Protein AF-X1RRA2-F1 (afdb_monomer)

Foldseek 3Di:
DVVVVVVVVVVVVVVVVLVVVLVVLVVVLVVLVVQLVVCVVVVVVVSNVVSVCCNVPPSVVVSVVSVVVVVVVD

Structure (mmCIF, N/CA/C/O backbone):
data_AF-X1RRA2-F1
#
_entry.id   AF-X1RRA2-F1
#
loop_
_atom_site.group_PDB
_atom_site.i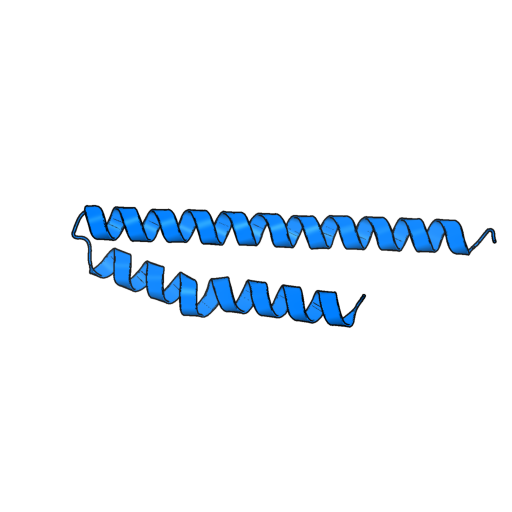d
_atom_site.type_symbol
_atom_site.label_atom_id
_atom_site.label_alt_id
_atom_site.label_comp_id
_atom_site.label_asym_id
_atom_site.label_entity_id
_atom_site.label_seq_id
_atom_site.pdbx_PDB_ins_code
_atom_site.Cartn_x
_atom_site.Cartn_y
_atom_site.Cartn_z
_atom_site.occupancy
_atom_site.B_iso_or_equiv
_atom_site.auth_seq_id
_atom_site.auth_comp_id
_atom_site.auth_asym_id
_atom_site.auth_atom_id
_atom_site.pdbx_PDB_model_num
ATOM 1 N N . MET A 1 1 ? 27.142 -5.709 -32.291 1.00 52.09 1 MET A N 1
ATOM 2 C CA . MET A 1 1 ? 27.319 -5.173 -30.919 1.00 52.09 1 MET A CA 1
ATOM 3 C C . MET A 1 1 ? 26.828 -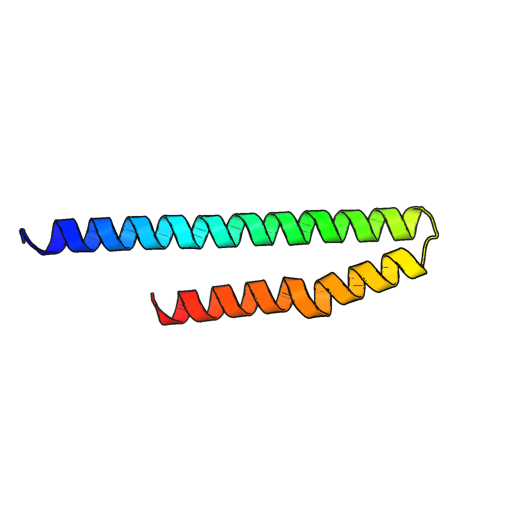3.734 -30.707 1.00 52.09 1 MET A C 1
ATOM 5 O O . MET A 1 1 ? 26.313 -3.477 -29.632 1.00 52.09 1 MET A O 1
ATOM 9 N N . ALA A 1 2 ? 26.957 -2.794 -31.658 1.00 59.16 2 ALA A N 1
ATOM 10 C CA . ALA A 1 2 ? 26.672 -1.366 -31.405 1.00 59.16 2 ALA A CA 1
ATOM 11 C C . ALA A 1 2 ? 25.190 -1.008 -31.139 1.00 59.16 2 ALA A C 1
ATOM 13 O O . ALA A 1 2 ? 24.918 -0.068 -30.403 1.00 59.16 2 ALA A O 1
ATOM 14 N N . LEU A 1 3 ? 24.237 -1.779 -31.676 1.00 59.84 3 LEU A N 1
ATOM 15 C CA . LEU A 1 3 ? 22.792 -1.591 -31.445 1.00 59.84 3 LEU A CA 1
ATOM 16 C C . LEU A 1 3 ? 22.289 -2.171 -30.113 1.00 59.84 3 LEU A C 1
ATOM 18 O O . LEU A 1 3 ? 21.225 -1.790 -29.646 1.00 59.84 3 LEU A O 1
ATOM 22 N N . ILE A 1 4 ? 23.058 -3.057 -29.477 1.00 63.00 4 ILE A N 1
ATOM 23 C CA . ILE A 1 4 ? 22.666 -3.711 -28.217 1.00 63.00 4 ILE A CA 1
ATOM 24 C C . ILE A 1 4 ? 22.839 -2.750 -27.033 1.00 63.00 4 ILE A C 1
ATOM 26 O O . ILE A 1 4 ? 22.016 -2.719 -26.126 1.00 63.00 4 ILE A O 1
ATOM 30 N N . LEU A 1 5 ? 23.876 -1.910 -27.062 1.00 67.00 5 LEU A N 1
ATOM 31 C CA . LEU A 1 5 ? 24.189 -0.963 -25.991 1.00 67.00 5 LEU A CA 1
ATOM 32 C C . LEU A 1 5 ? 23.100 0.108 -25.737 1.00 67.00 5 LEU A C 1
ATOM 34 O O . LEU A 1 5 ? 22.770 0.334 -24.572 1.00 67.00 5 LEU A O 1
ATOM 38 N N . PRO A 1 6 ? 22.517 0.772 -26.758 1.00 69.44 6 PRO A N 1
ATOM 39 C CA . PRO A 1 6 ? 21.427 1.727 -26.541 1.00 69.44 6 PRO A CA 1
ATOM 40 C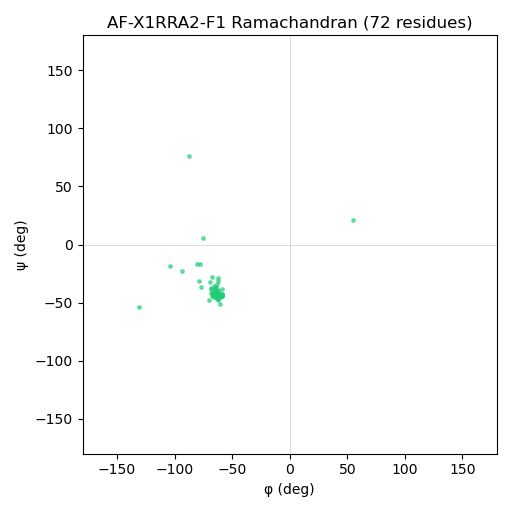 C . PRO A 1 6 ? 20.124 1.049 -26.100 1.00 69.44 6 PRO A C 1
ATOM 42 O O . PRO A 1 6 ? 19.398 1.617 -25.290 1.00 69.44 6 PRO A O 1
ATOM 45 N N . VAL A 1 7 ? 19.856 -0.177 -26.562 1.00 69.06 7 VAL A N 1
ATOM 46 C CA . VAL A 1 7 ? 18.684 -0.959 -26.135 1.00 69.06 7 VAL A CA 1
ATOM 47 C C . VAL A 1 7 ? 18.805 -1.366 -24.665 1.00 69.06 7 VAL A C 1
ATOM 49 O O . VAL A 1 7 ? 17.863 -1.179 -23.902 1.00 69.06 7 VAL A O 1
ATOM 52 N N . LEU A 1 8 ? 19.982 -1.831 -24.235 1.00 65.31 8 LEU A N 1
ATOM 53 C CA . LEU A 1 8 ? 20.247 -2.147 -22.829 1.00 65.31 8 LEU A CA 1
ATOM 54 C C . LEU A 1 8 ? 20.142 -0.910 -21.929 1.00 65.31 8 LEU A C 1
ATOM 56 O O . LEU A 1 8 ?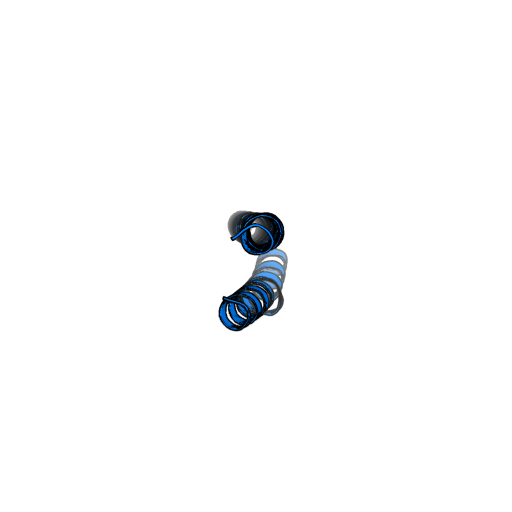 19.556 -0.995 -20.857 1.00 65.31 8 LEU A O 1
ATOM 60 N N . LYS A 1 9 ? 20.640 0.255 -22.367 1.00 68.25 9 LYS A N 1
ATOM 61 C CA . LYS A 1 9 ? 20.453 1.515 -21.625 1.00 68.25 9 LYS A CA 1
ATOM 62 C C . LYS A 1 9 ? 18.979 1.912 -21.506 1.00 68.25 9 LYS A C 1
ATOM 64 O O . LYS A 1 9 ? 18.565 2.377 -20.451 1.00 68.25 9 LYS A O 1
ATOM 69 N N .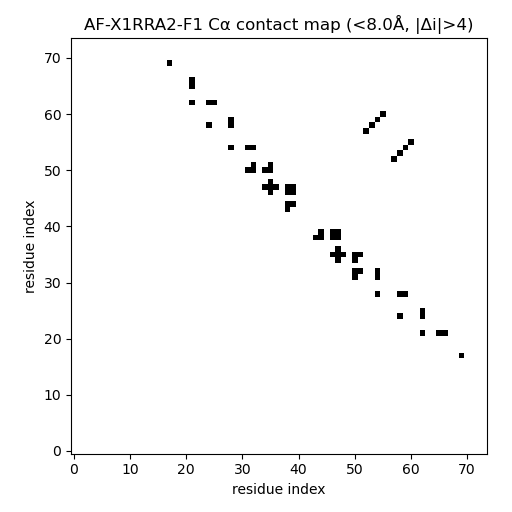 GLY A 1 10 ? 18.191 1.715 -22.564 1.00 68.31 10 GLY A N 1
ATOM 70 C CA . GLY A 1 10 ? 16.747 1.953 -22.532 1.00 68.31 10 GLY A CA 1
ATOM 71 C C . GLY A 1 10 ? 16.026 1.039 -21.539 1.00 68.31 10 GLY A C 1
ATOM 72 O O . GLY A 1 10 ? 15.232 1.522 -20.739 1.00 68.31 10 GLY A O 1
ATOM 73 N N . LEU A 1 11 ? 16.352 -0.258 -21.539 1.00 71.12 11 LEU A N 1
ATOM 74 C CA . LEU A 1 11 ? 15.795 -1.233 -20.595 1.00 71.12 11 LEU A CA 1
ATOM 75 C C . LEU A 1 11 ? 16.154 -0.909 -19.140 1.00 71.12 11 LEU A C 1
ATOM 77 O O . LEU A 1 11 ? 15.284 -0.975 -18.280 1.00 71.12 11 LEU A O 1
ATOM 81 N N . VAL A 1 12 ? 17.399 -0.504 -18.866 1.00 73.44 12 VAL A N 1
ATOM 82 C CA . VAL A 1 12 ? 17.829 -0.105 -17.513 1.00 73.44 12 VAL A CA 1
ATOM 83 C C . VAL A 1 12 ? 17.025 1.092 -17.003 1.00 73.44 12 VAL A C 1
ATOM 85 O O . VAL A 1 12 ? 16.550 1.051 -15.875 1.00 73.44 12 VAL A O 1
ATOM 88 N N . ASN A 1 13 ? 16.791 2.109 -17.838 1.00 74.56 13 ASN A N 1
ATOM 89 C CA . ASN A 1 13 ? 15.975 3.261 -17.442 1.00 74.56 13 ASN A CA 1
ATOM 90 C C . ASN A 1 13 ? 14.516 2.875 -17.150 1.00 74.56 13 ASN A C 1
ATOM 92 O O . ASN A 1 13 ? 13.913 3.407 -16.223 1.00 74.56 13 ASN A O 1
ATOM 96 N N . VAL A 1 14 ? 13.935 1.959 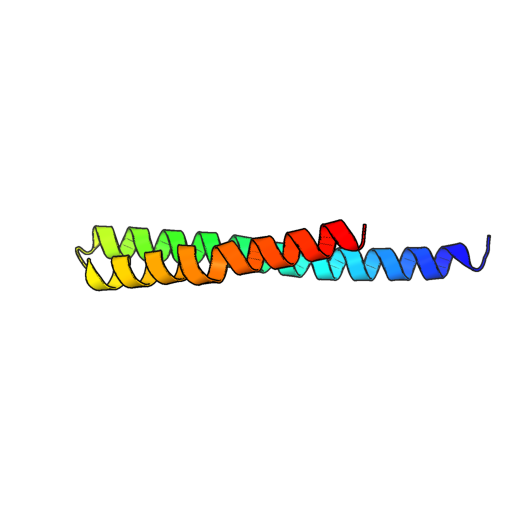-17.932 1.00 76.81 14 VAL A N 1
ATOM 97 C CA . VAL A 1 14 ? 12.565 1.475 -17.687 1.00 76.81 14 VAL A CA 1
ATOM 98 C C . VAL A 1 14 ? 12.502 0.683 -16.382 1.00 76.81 14 VAL A C 1
ATOM 100 O O . VAL A 1 14 ? 11.603 0.919 -15.580 1.00 76.81 14 VAL A O 1
ATOM 103 N N . MET A 1 15 ? 13.480 -0.192 -16.134 1.00 75.44 15 MET A N 1
ATOM 104 C CA . MET A 1 15 ? 13.598 -0.931 -14.875 1.00 75.44 15 MET A CA 1
ATOM 105 C C . MET A 1 15 ? 13.727 0.014 -13.678 1.00 75.44 15 MET A C 1
ATOM 107 O O . MET A 1 15 ? 13.041 -0.178 -12.682 1.00 75.44 15 MET A O 1
ATOM 111 N N . GLU A 1 16 ? 14.536 1.069 -13.787 1.00 76.00 16 GLU A N 1
ATOM 112 C CA . GLU A 1 16 ? 14.724 2.054 -12.719 1.00 76.00 16 GLU A CA 1
ATOM 113 C C . GLU A 1 16 ? 13.411 2.786 -12.385 1.00 76.00 16 GLU A C 1
ATOM 115 O O . GLU A 1 16 ? 13.017 2.849 -11.221 1.00 76.00 16 GLU A O 1
ATOM 120 N N . ILE A 1 17 ? 12.664 3.235 -13.401 1.00 79.69 17 ILE A N 1
ATOM 121 C CA . ILE A 1 17 ? 11.348 3.876 -13.220 1.00 79.69 17 ILE A CA 1
ATOM 122 C C . ILE A 1 17 ? 10.351 2.919 -12.559 1.00 79.69 17 ILE A C 1
ATOM 124 O O . ILE A 1 17 ? 9.640 3.303 -11.632 1.00 79.69 17 ILE A O 1
ATOM 128 N N . VAL A 1 18 ? 10.301 1.671 -13.019 1.00 78.81 18 VAL A N 1
ATOM 129 C CA . VAL A 1 18 ? 9.409 0.645 -12.473 1.00 78.81 18 VAL A CA 1
ATOM 130 C C . VAL A 1 18 ? 9.733 0.362 -11.006 1.00 78.81 18 VAL A C 1
ATOM 132 O O . VAL A 1 18 ? 8.834 0.380 -10.166 1.00 78.81 18 VAL A O 1
ATOM 135 N N . THR A 1 19 ? 11.012 0.169 -10.674 1.00 80.44 19 THR A N 1
ATOM 136 C CA . THR A 1 19 ? 11.442 -0.053 -9.285 1.00 80.44 19 THR A CA 1
ATOM 137 C C . THR A 1 19 ? 11.165 1.154 -8.390 1.00 80.44 19 THR A C 1
ATOM 139 O O . THR A 1 19 ? 10.804 0.989 -7.228 1.00 80.44 19 THR A O 1
ATOM 142 N N . PHE A 1 20 ? 11.255 2.373 -8.928 1.00 82.00 20 PHE A N 1
ATOM 143 C CA . PHE A 1 20 ? 10.901 3.587 -8.198 1.00 82.00 20 PHE A CA 1
ATOM 144 C C . PHE A 1 20 ? 9.400 3.656 -7.878 1.00 82.00 20 PHE A C 1
ATOM 146 O O . PHE A 1 20 ? 9.027 4.022 -6.764 1.00 82.00 20 PHE A O 1
ATOM 153 N N . ILE A 1 21 ? 8.534 3.259 -8.817 1.00 82.38 21 ILE A N 1
ATOM 154 C CA . ILE A 1 21 ? 7.084 3.176 -8.576 1.00 82.38 21 ILE A CA 1
ATOM 155 C C . ILE A 1 21 ? 6.781 2.133 -7.491 1.00 82.38 21 ILE A C 1
ATOM 157 O O . ILE A 1 21 ? 6.033 2.432 -6.562 1.00 82.38 21 ILE A O 1
ATOM 161 N N . GLN A 1 22 ? 7.405 0.951 -7.558 1.00 79.50 22 GLN A N 1
ATOM 162 C CA . GLN A 1 22 ? 7.242 -0.096 -6.539 1.00 79.50 22 GLN A CA 1
ATOM 163 C C . GLN A 1 22 ? 7.648 0.393 -5.142 1.00 79.50 22 GLN A C 1
ATOM 165 O O . GLN A 1 22 ? 6.924 0.168 -4.175 1.00 79.50 22 GLN A O 1
ATOM 170 N N . PHE A 1 23 ? 8.760 1.125 -5.041 1.00 86.19 23 PHE A N 1
ATOM 171 C CA . PHE A 1 23 ? 9.219 1.699 -3.778 1.00 86.19 23 PHE A CA 1
ATOM 172 C C . PHE A 1 23 ? 8.198 2.673 -3.166 1.00 86.19 23 PHE A C 1
ATOM 174 O O . PHE A 1 23 ? 7.888 2.581 -1.978 1.00 86.19 23 PHE A O 1
ATOM 181 N N . ILE A 1 24 ? 7.627 3.573 -3.977 1.00 85.56 24 ILE A N 1
ATOM 182 C CA . ILE A 1 24 ? 6.601 4.521 -3.512 1.00 85.56 24 ILE A CA 1
ATOM 183 C C . ILE A 1 24 ? 5.368 3.782 -2.985 1.00 85.56 24 ILE A C 1
ATOM 185 O O . ILE A 1 24 ? 4.806 4.168 -1.958 1.00 85.56 24 ILE A O 1
ATOM 189 N N . GLU A 1 25 ? 4.928 2.730 -3.673 1.00 80.44 25 GLU A N 1
ATOM 190 C CA . GLU A 1 25 ? 3.761 1.971 -3.232 1.00 80.44 25 GLU A CA 1
ATOM 191 C C . GLU A 1 25 ? 4.020 1.186 -1.942 1.00 80.44 25 GLU A C 1
ATOM 193 O O . GLU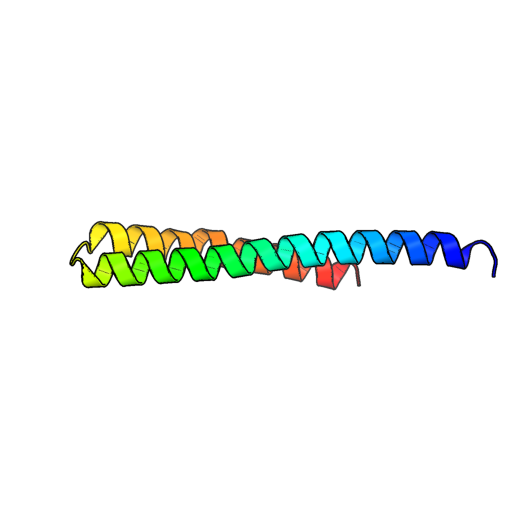 A 1 25 ? 3.156 1.159 -1.060 1.00 80.44 25 GLU A O 1
ATOM 198 N N . GLU A 1 26 ? 5.210 0.606 -1.776 1.00 84.12 26 GLU A N 1
ATOM 199 C CA . GLU A 1 26 ? 5.594 -0.058 -0.529 1.00 84.12 26 GLU A CA 1
ATOM 200 C C . GLU A 1 26 ? 5.610 0.923 0.655 1.00 84.12 26 GLU A C 1
ATOM 202 O O . GLU A 1 26 ? 5.034 0.630 1.711 1.00 84.12 26 GLU A O 1
ATOM 207 N N . GLU A 1 27 ? 6.185 2.117 0.479 1.00 83.94 27 GLU A N 1
ATOM 208 C CA . GLU A 1 27 ? 6.164 3.169 1.503 1.00 83.94 27 GLU A CA 1
ATOM 209 C C . GLU A 1 27 ? 4.739 3.666 1.801 1.00 83.94 27 GLU A C 1
ATOM 211 O O . GLU A 1 27 ? 4.395 3.931 2.962 1.00 83.94 27 GLU A O 1
ATOM 216 N N . ALA A 1 28 ? 3.872 3.752 0.786 1.00 82.69 28 ALA A N 1
ATOM 217 C CA . ALA A 1 28 ? 2.472 4.136 0.953 1.00 82.69 28 ALA A CA 1
ATOM 218 C C . ALA A 1 28 ? 1.682 3.095 1.765 1.00 82.69 28 ALA A C 1
ATOM 220 O O . ALA A 1 28 ? 0.916 3.466 2.663 1.00 82.69 28 ALA A O 1
ATOM 221 N N . ILE A 1 29 ? 1.894 1.796 1.517 1.00 85.50 29 ILE A N 1
ATOM 222 C CA . ILE A 1 29 ? 1.285 0.712 2.304 1.00 85.50 29 ILE A CA 1
ATOM 223 C C . ILE A 1 29 ? 1.750 0.770 3.756 1.00 85.50 29 ILE A C 1
ATOM 225 O O . ILE A 1 29 ? 0.919 0.698 4.667 1.00 85.50 29 ILE A O 1
ATOM 229 N N . GLN A 1 30 ? 3.054 0.925 3.989 1.00 86.88 30 GLN A N 1
ATOM 230 C CA . GLN A 1 30 ? 3.595 1.031 5.345 1.00 86.88 30 GLN A CA 1
ATOM 231 C C . GLN A 1 30 ? 3.019 2.247 6.083 1.00 86.88 30 GLN A C 1
ATOM 233 O O . GLN A 1 30 ? 2.563 2.126 7.224 1.00 86.88 30 GLN A O 1
ATOM 238 N N . SER A 1 31 ? 2.936 3.396 5.413 1.00 85.75 31 SER A N 1
ATOM 239 C CA . SER A 1 31 ? 2.352 4.624 5.965 1.00 85.75 31 SER A CA 1
ATOM 240 C C . SER A 1 31 ? 0.864 4.465 6.299 1.00 85.75 31 SER A C 1
ATOM 242 O O . SER A 1 31 ? 0.412 4.870 7.375 1.00 85.75 31 SER A O 1
ATOM 244 N N . ALA A 1 32 ? 0.089 3.815 5.428 1.00 83.31 32 ALA A N 1
ATOM 245 C CA . ALA A 1 32 ? -1.327 3.543 5.666 1.00 83.31 32 ALA A CA 1
ATOM 246 C C . ALA A 1 32 ? -1.546 2.524 6.801 1.00 83.31 32 ALA A C 1
ATOM 248 O O . ALA A 1 32 ? -2.455 2.697 7.620 1.00 83.31 32 ALA A O 1
ATOM 249 N N . ALA A 1 33 ? -0.693 1.500 6.913 1.00 83.69 33 ALA A N 1
ATOM 250 C CA . ALA A 1 33 ? -0.725 0.535 8.013 1.00 83.69 33 ALA A CA 1
ATOM 251 C C . ALA A 1 33 ? -0.449 1.205 9.371 1.00 83.69 33 ALA A C 1
ATOM 253 O O . ALA A 1 33 ? -1.163 0.951 10.347 1.00 83.69 33 ALA A O 1
ATOM 254 N N . LEU A 1 34 ? 0.521 2.122 9.426 1.00 88.19 34 LEU A N 1
ATOM 255 C CA . LEU A 1 34 ? 0.783 2.948 10.607 1.00 88.19 34 LEU A CA 1
ATOM 256 C C . LEU A 1 34 ? -0.414 3.850 10.945 1.00 88.19 34 LEU A C 1
ATOM 258 O O . LEU A 1 34 ? -0.810 3.935 12.110 1.00 88.19 34 LEU A O 1
ATOM 262 N N . GLY A 1 35 ? -1.048 4.462 9.941 1.00 86.19 35 GLY A N 1
ATOM 263 C CA . GLY A 1 35 ? -2.263 5.264 10.120 1.00 86.19 35 GLY A CA 1
ATOM 264 C C . GLY A 1 35 ? -3.424 4.471 10.733 1.00 86.19 35 GLY A C 1
ATOM 265 O O . GLY A 1 35 ? -4.076 4.940 11.669 1.00 86.19 35 GLY A O 1
ATOM 266 N N . VAL A 1 36 ? -3.640 3.233 10.278 1.00 87.06 36 VAL A N 1
ATOM 267 C CA . VAL A 1 36 ? -4.629 2.313 10.865 1.00 87.06 36 VAL A CA 1
ATOM 268 C C . VAL A 1 36 ? -4.278 1.963 12.307 1.00 87.06 36 VAL A C 1
ATOM 270 O O . VAL A 1 36 ? -5.149 2.012 13.176 1.00 87.06 36 VAL A O 1
ATOM 273 N N . PHE A 1 37 ? -3.014 1.647 12.591 1.00 88.25 37 PHE A N 1
ATOM 274 C CA . PHE A 1 37 ? -2.564 1.333 13.947 1.00 88.25 37 PHE A CA 1
ATOM 275 C C . PHE A 1 37 ? -2.811 2.497 14.919 1.00 88.25 37 PHE A C 1
ATOM 277 O O . PHE A 1 37 ? -3.338 2.296 16.019 1.00 88.25 37 PHE A O 1
ATOM 284 N N . LEU A 1 38 ? -2.503 3.727 14.501 1.00 89.00 38 LEU A N 1
ATOM 285 C CA . LEU A 1 38 ? -2.774 4.934 15.283 1.00 89.00 38 LEU A CA 1
ATOM 286 C C . LEU A 1 38 ? -4.279 5.168 15.479 1.00 89.00 38 LEU A C 1
ATOM 288 O O . LEU A 1 38 ? -4.700 5.507 16.586 1.00 89.00 38 LEU A O 1
ATOM 292 N N . ALA A 1 39 ? -5.104 4.923 14.457 1.00 87.81 39 ALA A N 1
ATOM 293 C CA . ALA A 1 39 ? -6.559 5.026 14.568 1.00 87.81 39 ALA A CA 1
ATOM 294 C C . ALA A 1 39 ? -7.143 4.011 15.571 1.00 87.81 39 ALA A C 1
ATOM 296 O O . ALA A 1 39 ? -8.013 4.368 16.371 1.00 87.81 39 ALA A O 1
ATOM 297 N N . ILE A 1 40 ? -6.626 2.775 15.592 1.00 87.81 40 ILE A N 1
ATOM 298 C CA . ILE A 1 40 ? -6.993 1.747 16.581 1.00 87.81 40 ILE A CA 1
ATOM 299 C C . ILE A 1 40 ? -6.572 2.185 17.989 1.00 87.81 40 ILE A C 1
ATOM 301 O O . ILE A 1 40 ? -7.378 2.121 18.919 1.00 87.81 40 ILE A O 1
ATOM 305 N N . ARG A 1 41 ? -5.339 2.685 18.154 1.00 89.88 41 ARG A N 1
ATOM 306 C CA . ARG A 1 41 ? -4.837 3.224 19.433 1.00 89.88 41 ARG A CA 1
ATOM 307 C C . ARG A 1 41 ? -5.694 4.379 19.952 1.00 89.88 41 ARG A C 1
ATOM 309 O O . ARG A 1 41 ? -5.956 4.447 21.149 1.00 89.88 41 ARG A O 1
ATOM 316 N N . GLY A 1 42 ? -6.175 5.240 19.060 1.00 91.69 42 GLY A N 1
ATOM 317 C CA .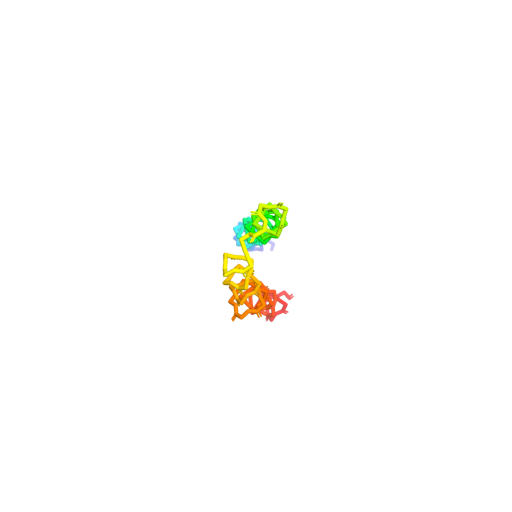 GLY A 1 42 ? -7.095 6.335 19.375 1.00 91.69 42 GLY A CA 1
ATOM 318 C C . GLY A 1 42 ? -8.546 5.908 19.630 1.00 91.69 42 GLY A C 1
ATOM 319 O O . GLY A 1 42 ? -9.402 6.778 19.762 1.00 91.69 42 GLY A O 1
ATOM 320 N N . LYS A 1 43 ? -8.853 4.598 19.663 1.00 89.69 43 LYS A N 1
ATOM 321 C CA . LYS A 1 43 ? -10.218 4.034 19.744 1.00 89.69 43 LYS A CA 1
ATOM 322 C C . LYS A 1 43 ? -11.160 4.531 18.635 1.00 89.69 43 LYS A C 1
ATOM 324 O O . LYS A 1 43 ? -12.381 4.445 18.756 1.00 89.69 43 LYS A O 1
ATOM 329 N N . SER A 1 44 ? -10.606 5.020 17.526 1.00 84.75 44 SER A N 1
ATOM 330 C CA . SER A 1 44 ? -11.362 5.436 16.347 1.00 84.75 44 SER A CA 1
ATOM 331 C C . SER A 1 44 ? -11.567 4.235 15.426 1.00 84.75 44 SER A C 1
ATOM 333 O O . SER A 1 44 ? -10.912 4.073 14.394 1.00 84.75 44 SER A O 1
ATOM 335 N N . TYR A 1 45 ? -12.494 3.357 15.813 1.00 85.06 45 TYR A N 1
ATOM 336 C CA . TYR A 1 45 ? -12.774 2.110 15.092 1.00 85.06 45 TYR A CA 1
ATOM 337 C C . TYR A 1 45 ? -13.286 2.346 13.666 1.00 85.06 45 TYR A C 1
ATOM 339 O O . TYR A 1 45 ? -12.984 1.572 12.761 1.00 85.06 45 TYR A O 1
ATOM 347 N N . ARG A 1 46 ? -14.007 3.452 13.436 1.00 82.50 46 ARG A N 1
ATOM 348 C CA . ARG A 1 46 ? -14.479 3.838 12.099 1.00 82.50 46 ARG A CA 1
ATOM 349 C C . ARG A 1 46 ? -13.322 4.253 11.186 1.00 82.50 46 ARG A C 1
ATOM 351 O O . ARG A 1 46 ? -13.286 3.831 10.035 1.00 82.50 46 ARG A O 1
ATOM 358 N N . GLY A 1 47 ? -12.358 5.017 11.707 1.00 79.00 47 GLY A N 1
ATOM 359 C CA . GLY A 1 47 ? -11.145 5.387 10.968 1.00 79.00 47 GLY A CA 1
ATOM 360 C C . GLY A 1 47 ? -10.270 4.172 10.657 1.00 79.00 47 GLY A C 1
ATOM 361 O O . GLY A 1 47 ? -9.816 4.007 9.528 1.00 79.00 47 GLY A O 1
ATOM 362 N N . ALA A 1 48 ? -10.122 3.266 11.626 1.00 82.75 48 ALA A N 1
ATOM 363 C CA . ALA A 1 48 ? -9.401 2.009 11.442 1.00 82.75 48 ALA A CA 1
ATOM 364 C C . ALA A 1 48 ? -10.060 1.099 10.391 1.00 82.75 48 ALA A C 1
ATOM 366 O O . ALA A 1 48 ? -9.378 0.571 9.519 1.00 82.75 48 ALA A O 1
ATOM 367 N N . SER A 1 49 ? -11.389 0.957 10.429 1.00 81.75 49 SER A N 1
ATOM 368 C CA . SER A 1 49 ? -12.160 0.186 9.445 1.00 81.75 49 SER A CA 1
ATOM 369 C C . SER A 1 49 ? -11.969 0.711 8.022 1.00 81.75 49 SER A C 1
ATOM 371 O O . SER A 1 49 ? -11.796 -0.084 7.098 1.00 81.75 49 SER A O 1
ATOM 373 N N . LEU A 1 50 ? -12.000 2.033 7.834 1.00 80.75 50 LEU A N 1
ATOM 374 C CA . LEU A 1 50 ? -11.788 2.648 6.523 1.00 80.75 50 LEU A CA 1
ATOM 375 C C . LEU A 1 50 ? -10.357 2.421 6.030 1.00 80.75 50 LEU A C 1
ATOM 377 O O . LEU A 1 50 ? -10.169 2.006 4.890 1.00 80.75 50 LEU A O 1
ATOM 381 N N . GLY A 1 51 ? -9.355 2.601 6.894 1.00 78.81 51 GLY A N 1
ATOM 382 C CA . GLY A 1 51 ? -7.962 2.361 6.519 1.00 78.81 51 GLY A CA 1
ATOM 383 C C . GLY A 1 51 ? -7.664 0.889 6.201 1.00 78.81 51 GLY A C 1
ATOM 384 O O . GLY A 1 51 ? -6.957 0.612 5.238 1.00 78.81 51 GLY A O 1
ATOM 385 N N . ILE A 1 52 ? -8.266 -0.069 6.919 1.00 81.12 52 ILE A N 1
ATOM 386 C CA . ILE A 1 52 ? -8.157 -1.506 6.594 1.00 81.12 52 ILE A CA 1
ATOM 387 C C . ILE A 1 52 ? -8.804 -1.817 5.239 1.00 81.12 52 ILE A C 1
ATOM 389 O O . ILE A 1 52 ? -8.261 -2.606 4.466 1.00 81.12 52 ILE A O 1
ATOM 393 N N . THR A 1 53 ? -9.946 -1.192 4.942 1.00 82.06 53 THR A N 1
ATOM 394 C CA . THR A 1 53 ? -10.650 -1.370 3.662 1.00 82.06 53 THR A CA 1
ATOM 395 C C . THR A 1 53 ? -9.829 -0.815 2.498 1.00 82.06 53 THR A C 1
ATOM 397 O O . THR A 1 53 ? -9.720 -1.475 1.471 1.00 82.06 53 THR A O 1
ATOM 400 N N . LEU A 1 54 ? -9.190 0.346 2.669 1.00 78.25 54 LEU A N 1
ATOM 401 C CA . LEU A 1 54 ? -8.300 0.937 1.663 1.00 78.25 54 LEU A CA 1
ATOM 402 C C . LEU A 1 54 ? -7.034 0.096 1.444 1.00 78.25 54 LEU A C 1
ATOM 404 O O . LEU A 1 54 ? -6.660 -0.172 0.302 1.00 78.25 54 LEU A O 1
ATOM 408 N N . LEU A 1 55 ? -6.415 -0.385 2.526 1.00 77.25 55 LEU A N 1
ATOM 409 C CA . LEU A 1 55 ? -5.238 -1.255 2.458 1.00 77.25 55 LEU A CA 1
ATOM 410 C C . LEU A 1 55 ? -5.534 -2.559 1.713 1.00 77.25 55 LEU A C 1
ATOM 412 O O . LEU A 1 55 ? -4.815 -2.917 0.786 1.00 77.25 55 LEU A O 1
ATOM 416 N N . ARG A 1 56 ? -6.602 -3.267 2.099 1.00 74.25 56 ARG A N 1
ATOM 417 C CA . ARG A 1 56 ? -6.941 -4.571 1.509 1.00 74.25 56 ARG A CA 1
ATOM 418 C C . ARG A 1 56 ? -7.617 -4.477 0.146 1.00 74.25 56 ARG A C 1
ATOM 420 O O . ARG A 1 56 ? -7.468 -5.397 -0.646 1.00 74.25 56 ARG A O 1
ATOM 427 N N . GLY A 1 57 ? -8.390 -3.423 -0.096 1.00 73.31 57 GLY A N 1
ATOM 428 C CA . GLY A 1 57 ? -9.230 -3.298 -1.285 1.00 73.31 57 GLY A CA 1
ATOM 429 C C . GLY A 1 57 ? -8.584 -2.556 -2.450 1.00 73.31 57 GLY A C 1
ATOM 430 O O . GLY A 1 57 ? -9.024 -2.753 -3.576 1.00 73.31 57 GLY A O 1
ATOM 431 N N . GLN A 1 58 ? -7.580 -1.708 -2.204 1.00 73.25 58 GLN A N 1
ATOM 432 C CA . GLN A 1 58 ? -6.983 -0.877 -3.257 1.00 73.25 58 GLN A CA 1
ATOM 433 C C . GLN A 1 58 ? -5.462 -0.951 -3.289 1.00 73.25 58 GLN A C 1
ATOM 435 O O . GLN A 1 58 ? -4.914 -1.290 -4.328 1.00 73.25 58 GLN A O 1
ATOM 440 N N . LEU A 1 59 ? -4.784 -0.688 -2.169 1.00 65.94 59 LEU A N 1
ATOM 441 C CA . LEU A 1 59 ? -3.321 -0.568 -2.162 1.00 65.94 59 LEU A CA 1
ATOM 442 C C . LEU A 1 59 ? -2.606 -1.909 -2.392 1.00 65.94 59 LEU A C 1
ATOM 444 O O . LEU A 1 59 ? -1.727 -1.992 -3.239 1.00 65.94 59 LEU A O 1
ATOM 448 N N . ILE A 1 60 ? -2.998 -2.972 -1.680 1.00 69.88 60 ILE A N 1
ATOM 449 C CA . ILE A 1 60 ? -2.393 -4.305 -1.861 1.00 69.88 60 ILE A CA 1
ATOM 450 C C . ILE A 1 60 ? -2.681 -4.886 -3.263 1.00 69.88 60 ILE A C 1
ATOM 452 O O . ILE A 1 60 ? -1.761 -5.436 -3.868 1.00 69.88 60 ILE A O 1
ATOM 456 N N . PRO A 1 61 ? -3.912 -4.782 -3.806 1.00 71.12 61 PRO A N 1
ATOM 457 C CA . PRO A 1 61 ? -4.191 -5.189 -5.181 1.00 71.12 61 PRO A CA 1
ATOM 458 C C . PRO A 1 61 ? -3.406 -4.397 -6.231 1.00 71.12 61 PRO A C 1
ATOM 460 O O . PRO A 1 61 ? -2.852 -5.022 -7.123 1.00 71.12 61 PRO A O 1
ATOM 463 N N . HIS A 1 62 ? -3.284 -3.068 -6.098 1.00 71.31 62 HIS A N 1
ATOM 464 C CA . HIS A 1 62 ? -2.516 -2.253 -7.053 1.00 71.31 62 HIS A CA 1
ATOM 465 C C . HIS A 1 62 ? -1.051 -2.679 -7.134 1.00 71.31 62 HIS A C 1
ATOM 467 O O . HIS A 1 62 ? -0.521 -2.855 -8.228 1.00 71.31 62 HIS A O 1
ATOM 473 N N . LEU A 1 63 ? -0.432 -2.921 -5.976 1.00 64.75 63 LEU A N 1
ATOM 474 C CA . LEU A 1 63 ? 0.963 -3.347 -5.904 1.00 64.75 63 LEU A CA 1
ATOM 475 C C . LEU A 1 63 ? 1.146 -4.740 -6.517 1.00 64.75 63 LEU A C 1
ATOM 477 O O . LEU A 1 63 ? 2.140 -5.008 -7.189 1.00 64.75 63 LEU A O 1
ATOM 481 N N . ARG A 1 64 ? 0.155 -5.624 -6.351 1.00 69.88 64 ARG A N 1
ATOM 482 C CA . ARG A 1 64 ? 0.135 -6.930 -7.017 1.00 69.88 64 ARG A CA 1
ATOM 483 C C . ARG A 1 64 ? -0.006 -6.797 -8.533 1.00 69.88 64 ARG A C 1
ATOM 485 O O . ARG A 1 64 ? 0.754 -7.443 -9.241 1.00 69.88 64 ARG A O 1
ATOM 492 N N . ASP A 1 65 ? -0.913 -5.953 -9.014 1.00 74.25 65 ASP A N 1
ATOM 493 C CA . ASP A 1 65 ? -1.126 -5.727 -10.446 1.00 74.25 65 ASP A CA 1
ATOM 494 C C . ASP A 1 65 ? 0.126 -5.125 -11.101 1.00 74.25 65 ASP A C 1
ATOM 496 O O . ASP A 1 65 ? 0.543 -5.564 -12.172 1.00 74.25 65 ASP A O 1
ATOM 500 N N . ILE A 1 66 ? 0.784 -4.170 -10.437 1.00 68.56 66 ILE A N 1
ATOM 501 C CA . ILE A 1 66 ? 2.061 -3.614 -10.897 1.00 68.56 66 ILE A CA 1
ATOM 502 C C . ILE A 1 66 ? 3.134 -4.699 -10.926 1.00 68.56 66 ILE A C 1
ATOM 504 O O . ILE A 1 66 ? 3.841 -4.821 -11.922 1.00 68.56 66 ILE A O 1
ATOM 508 N N . ASN A 1 67 ? 3.249 -5.520 -9.884 1.00 64.94 67 ASN A N 1
ATOM 509 C CA . ASN A 1 67 ? 4.248 -6.584 -9.858 1.00 64.94 67 ASN A CA 1
ATOM 510 C C . ASN A 1 67 ? 3.994 -7.646 -10.947 1.00 64.94 67 ASN A C 1
ATOM 512 O O . ASN A 1 67 ? 4.928 -8.063 -11.628 1.00 64.94 67 ASN A O 1
ATOM 516 N N . ASP A 1 68 ? 2.734 -8.018 -11.180 1.00 70.38 68 ASP A N 1
ATOM 517 C CA . ASP A 1 68 ? 2.343 -8.968 -12.226 1.00 70.38 68 ASP A CA 1
ATOM 518 C C . ASP A 1 68 ? 2.633 -8.409 -13.637 1.00 70.38 68 ASP A C 1
ATOM 520 O O . ASP A 1 68 ? 3.115 -9.143 -14.502 1.00 70.38 68 ASP A O 1
ATOM 524 N N . VAL A 1 69 ? 2.437 -7.104 -13.873 1.00 64.88 69 VAL A N 1
ATOM 525 C CA . VAL A 1 69 ? 2.823 -6.442 -15.136 1.00 64.88 69 VAL A CA 1
ATOM 526 C C . VAL A 1 69 ? 4.339 -6.453 -15.336 1.00 64.88 69 VAL A C 1
ATOM 528 O O . VAL A 1 69 ? 4.810 -6.695 -16.445 1.00 64.88 69 VAL A O 1
ATOM 531 N N . VAL A 1 70 ? 5.119 -6.228 -14.278 1.00 58.97 70 VAL A N 1
ATOM 532 C CA . VAL A 1 70 ? 6.588 -6.240 -14.353 1.00 58.97 70 VAL A CA 1
ATOM 533 C C . VAL A 1 70 ? 7.121 -7.641 -14.647 1.00 58.97 70 VAL A C 1
ATOM 535 O O . VAL A 1 70 ? 7.994 -7.785 -15.501 1.00 58.97 70 VAL A O 1
ATOM 538 N N . VAL A 1 71 ? 6.559 -8.678 -14.018 1.00 57.38 71 VAL A N 1
ATOM 539 C CA . VAL A 1 71 ? 6.908 -10.084 -14.293 1.00 57.38 71 VAL A CA 1
ATOM 540 C C . VAL A 1 71 ? 6.579 -10.480 -15.736 1.00 57.38 71 VAL A C 1
ATOM 542 O O . VAL A 1 71 ? 7.251 -11.334 -16.300 1.00 57.38 71 VAL A O 1
ATOM 545 N N . MET A 1 72 ? 5.580 -9.855 -16.361 1.00 46.94 72 MET A N 1
ATOM 546 C CA . MET A 1 72 ? 5.223 -10.119 -17.758 1.00 46.94 72 MET A CA 1
ATOM 54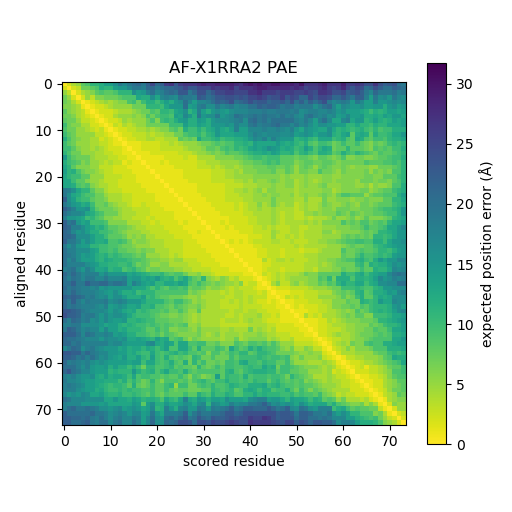7 C C . MET A 1 72 ? 6.167 -9.447 -18.777 1.00 46.94 72 MET A C 1
ATOM 549 O O . MET A 1 72 ? 6.147 -9.812 -19.952 1.00 46.94 72 MET A O 1
ATOM 553 N N . VAL A 1 73 ? 6.959 -8.456 -18.348 1.00 46.25 73 VAL A N 1
ATOM 554 C CA . VAL A 1 73 ? 7.876 -7.667 -19.197 1.00 46.25 73 VAL A CA 1
ATOM 555 C C . VAL A 1 73 ? 9.349 -8.082 -19.022 1.00 46.25 73 VAL A C 1
ATOM 557 O O . VAL A 1 73 ? 10.163 -7.779 -19.897 1.00 46.25 73 VAL A O 1
ATOM 560 N N . ALA A 1 74 ? 9.687 -8.779 -17.931 1.00 44.41 74 ALA A N 1
ATOM 561 C CA . ALA A 1 74 ? 11.018 -9.331 -17.646 1.00 44.41 74 ALA A CA 1
ATOM 562 C C . ALA A 1 74 ? 11.237 -10.716 -18.283 1.00 44.41 74 ALA A C 1
ATOM 564 O O . ALA A 1 74 ? 12.382 -10.970 -18.728 1.00 44.41 74 ALA A O 1
#

Radius of gyration: 17.99 Å; Cα contacts (8 Å, |Δi|>4): 34; chains: 1; bounding box: 42×16×51 Å

pLDDT: mean 75.54, std 10.84, range [44.41, 91.69]

Sequence (74 aa):
MALILPVLKGLVNVMEIVTFIQFIEEEAIQSAALGVFLAIRGKSYRGASLGITLLRGQLIPHLRDINDVVVMVA

Organism: NCBI:txid412755

Solvent-accessible surface area (backbone atoms only — not comparable to full-atom values): 4052 Å² total; per-residue (Å²): 118,81,74,54,57,62,52,51,54,52,51,51,54,52,50,50,54,51,52,53,52,53,50,53,51,53,53,49,52,52,52,46,54,50,51,22,52,52,24,49,75,68,69,34,57,69,57,20,53,51,39,52,48,46,44,66,71,45,54,54,52,51,56,49,53,52,51,54,54,49,65,74,75,109

Secondary structure (DSSP, 8-state):
-TTHHHHHHHHHHHHHHHHHHHHHHHHHHHHHHHHHHHHHHTT-HHHHHHHHHHIIIIIHHHHHHHHHHHHHH-

Mean predicted aligned error: 9.39 Å